Protein AF-A0A0P4VVJ4-F1 (afdb_monomer_lite)

Secondary structure (DSSP, 8-state):
--------S---------TT-B--SSSPPPTTEEEETTTTEEEE-----SS--SSPEEE-TTS-EEEEETT------S---TT-EEE-TTSPEEEEEEP-TTTTTSS----TT-EEETTTTEEE-GGG-

Organism: NCBI:txid1628691

Sequence (129 aa):
MYKVILLWAVAFCVAVSAINESCSEETPCPWHLKCNKETSKCECHKYVCPRGCPGEYELDDEGCQTCLCKGCEGLQCRKWCFLGFTTDENGCESFCTCNTPSTVCKNIWCTGQRQCNPKSGRCELPDEY

pLDDT: mean 86.88, std 17.59, range [35.38, 98.5]

Foldseek 3Di:
DDDDDDDDDDPPPPVDQQFQPAADPVRAGPPQWHQDPVSSTTDGDPDFQFFAFPDAADADPNRHGDNHFPPEPPAADPDDAQLAAQADLGGHGDRYHHDDLVRSQPNGDADDQFDQDSRRSTTDHPVVD

Structure (mmCIF, N/CA/C/O backbone):
data_AF-A0A0P4VVJ4-F1
#
_entry.id   AF-A0A0P4VVJ4-F1
#
loop_
_atom_site.group_PDB
_atom_site.id
_atom_site.type_symbol
_atom_site.label_atom_id
_atom_site.label_alt_id
_atom_site.label_comp_id
_atom_site.label_asym_id
_atom_site.label_entity_id
_atom_site.label_seq_id
_atom_site.pdbx_PDB_ins_code
_atom_site.Cartn_x
_atom_site.Cartn_y
_atom_site.Cartn_z
_atom_site.occupancy
_atom_site.B_iso_or_equiv
_atom_site.auth_seq_id
_atom_site.auth_comp_id
_atom_site.auth_asym_id
_atom_site.auth_atom_id
_atom_site.pdbx_PDB_model_num
ATOM 1 N N . MET A 1 1 ? 15.071 15.718 -31.653 1.00 35.41 1 MET A N 1
ATOM 2 C CA . MET A 1 1 ? 14.962 15.517 -33.116 1.00 35.41 1 MET A CA 1
ATOM 3 C C . MET A 1 1 ? 14.482 14.096 -33.354 1.00 35.41 1 MET A C 1
ATOM 5 O O . MET A 1 1 ? 15.216 13.151 -33.111 1.00 35.41 1 MET A O 1
ATOM 9 N N . TYR A 1 2 ? 13.215 13.963 -33.720 1.00 39.44 2 TYR A N 1
ATOM 10 C CA . TYR A 1 2 ? 12.504 12.714 -34.002 1.00 39.44 2 TYR A CA 1
ATOM 11 C C . TYR A 1 2 ? 13.080 12.073 -35.271 1.00 39.44 2 TYR A C 1
ATOM 13 O O . TYR A 1 2 ? 13.017 12.665 -36.347 1.00 39.44 2 TYR A O 1
ATOM 21 N N . LYS A 1 3 ? 13.659 10.873 -35.159 1.00 35.38 3 LYS A N 1
ATOM 22 C CA . LYS A 1 3 ? 14.001 10.050 -36.326 1.00 35.38 3 LYS A CA 1
ATOM 23 C C . LYS A 1 3 ? 12.830 9.114 -36.606 1.00 35.38 3 LYS A C 1
ATOM 25 O O . LYS A 1 3 ? 12.719 8.048 -36.018 1.00 35.38 3 LYS A O 1
ATOM 30 N N . VAL A 1 4 ? 11.948 9.557 -37.498 1.00 38.25 4 VAL A N 1
ATOM 31 C CA . VAL A 1 4 ? 10.881 8.737 -38.077 1.00 38.25 4 VAL A CA 1
ATOM 32 C C . VAL A 1 4 ? 11.509 7.897 -39.187 1.00 38.25 4 VAL A C 1
ATOM 34 O O . VAL A 1 4 ? 11.857 8.427 -40.241 1.00 38.25 4 VAL A O 1
ATOM 37 N N . ILE A 1 5 ? 11.703 6.600 -38.948 1.00 46.19 5 ILE A N 1
ATOM 38 C CA . ILE A 1 5 ? 12.081 5.651 -40.001 1.00 46.19 5 ILE A CA 1
ATOM 39 C C . ILE A 1 5 ? 10.780 5.065 -40.555 1.00 46.19 5 ILE A C 1
ATOM 41 O O . ILE A 1 5 ? 10.134 4.239 -39.920 1.00 46.19 5 ILE A O 1
ATOM 45 N N . LEU A 1 6 ? 10.377 5.558 -41.728 1.00 37.81 6 LEU A N 1
ATOM 46 C CA . LEU A 1 6 ? 9.232 5.076 -42.500 1.00 37.81 6 LEU A CA 1
ATOM 47 C C . LEU A 1 6 ? 9.586 3.735 -43.157 1.00 37.81 6 LEU A C 1
ATOM 49 O O . LEU A 1 6 ? 10.258 3.704 -44.186 1.00 37.81 6 LEU A O 1
ATOM 53 N N . LEU A 1 7 ? 9.108 2.634 -42.582 1.00 37.25 7 LEU A N 1
ATOM 54 C CA . LEU A 1 7 ? 9.018 1.341 -43.259 1.00 37.25 7 LEU A CA 1
ATOM 55 C C . LEU A 1 7 ? 7.538 0.979 -43.402 1.00 37.25 7 LEU A C 1
ATOM 57 O O . LEU A 1 7 ? 6.771 1.025 -42.445 1.00 37.25 7 LEU A O 1
ATOM 61 N N . TRP A 1 8 ? 7.138 0.686 -44.636 1.00 45.59 8 TRP A N 1
ATOM 62 C CA . TRP A 1 8 ? 5.777 0.337 -45.023 1.00 45.59 8 TRP A CA 1
ATOM 63 C C . TRP A 1 8 ? 5.350 -0.988 -44.377 1.00 45.59 8 TRP A C 1
ATOM 65 O O . TRP A 1 8 ? 5.735 -2.047 -44.858 1.00 45.59 8 TRP A O 1
ATOM 75 N N . ALA A 1 9 ? 4.540 -0.939 -43.321 1.00 39.59 9 ALA A N 1
ATOM 76 C CA . ALA A 1 9 ? 3.687 -2.039 -42.870 1.00 39.59 9 ALA A CA 1
ATOM 77 C C . ALA A 1 9 ? 2.718 -1.507 -41.806 1.00 39.59 9 ALA A C 1
ATOM 79 O O . ALA A 1 9 ? 3.143 -0.817 -40.889 1.00 39.59 9 ALA A O 1
ATOM 80 N N . VAL A 1 10 ? 1.427 -1.800 -41.989 1.00 45.06 10 VAL A N 1
ATOM 81 C CA . VAL A 1 10 ? 0.322 -1.801 -41.010 1.00 45.06 10 VAL A CA 1
ATOM 82 C C . VAL A 1 10 ? 0.586 -1.010 -39.718 1.00 45.06 10 VAL A C 1
ATOM 84 O O . VAL A 1 10 ? 1.323 -1.463 -38.846 1.00 45.06 10 VAL A O 1
ATOM 87 N N . ALA A 1 11 ? -0.062 0.148 -39.571 1.00 43.22 11 ALA A N 1
ATOM 88 C CA . ALA A 1 11 ? -0.051 0.936 -38.341 1.00 43.22 11 ALA A CA 1
ATOM 89 C C . ALA A 1 11 ? -0.806 0.201 -37.215 1.00 43.22 11 ALA A C 1
ATOM 91 O O . ALA A 1 11 ? -1.918 0.563 -36.842 1.00 43.22 11 ALA A O 1
ATOM 92 N N . PHE A 1 12 ? -0.200 -0.852 -36.675 1.00 42.72 12 PHE A N 1
ATOM 93 C CA . PHE A 1 12 ? -0.437 -1.253 -35.304 1.00 42.72 12 PHE A CA 1
ATOM 94 C C . PHE A 1 12 ? 0.296 -0.222 -34.449 1.00 42.72 12 PHE A C 1
ATOM 96 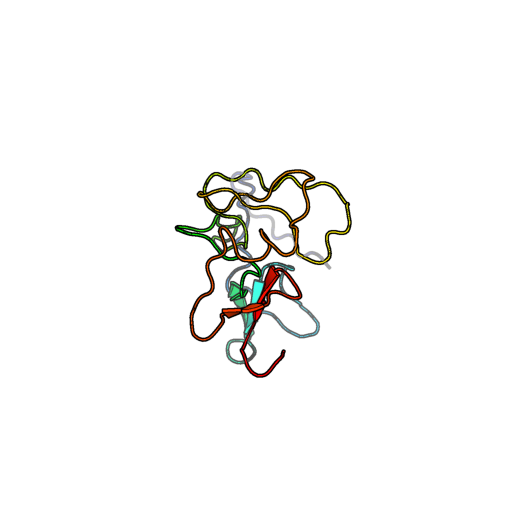O O . PHE A 1 12 ? 1.526 -0.192 -34.424 1.00 42.72 12 PHE A O 1
ATOM 103 N N . CYS A 1 13 ? -0.444 0.650 -33.765 1.00 43.22 13 CYS A N 1
ATOM 104 C CA . CYS A 1 13 ? 0.072 1.302 -32.565 1.00 43.22 13 CYS A CA 1
ATOM 105 C C . CYS A 1 13 ? 0.334 0.194 -31.539 1.00 43.22 13 CYS A C 1
ATOM 107 O O . CYS A 1 13 ? -0.505 -0.087 -30.690 1.00 43.22 13 CYS A O 1
ATOM 109 N N . VAL A 1 14 ? 1.459 -0.506 -31.672 1.00 49.59 14 VAL A N 1
ATOM 110 C CA . VAL A 1 14 ? 1.933 -1.396 -30.622 1.00 49.59 14 VAL A CA 1
ATOM 111 C C . VAL A 1 14 ? 2.438 -0.464 -29.533 1.00 49.59 14 VAL A C 1
ATOM 113 O O . VAL A 1 14 ? 3.386 0.288 -29.763 1.00 49.59 14 VAL A O 1
ATOM 116 N N . ALA A 1 15 ? 1.758 -0.450 -28.386 1.00 55.28 15 ALA A N 1
ATOM 117 C CA . ALA A 1 15 ? 2.314 0.142 -27.182 1.00 55.28 15 ALA A CA 1
ATOM 118 C C . ALA A 1 15 ? 3.659 -0.551 -26.938 1.00 55.28 15 ALA A C 1
ATOM 120 O O . ALA A 1 15 ? 3.714 -1.764 -26.730 1.00 55.28 15 ALA A O 1
ATOM 121 N N . VAL A 1 16 ? 4.751 0.189 -27.113 1.00 62.41 16 VAL A N 1
ATOM 122 C CA . VAL A 1 16 ? 6.087 -0.332 -26.838 1.00 62.41 16 VAL A CA 1
ATOM 123 C C . VAL A 1 16 ? 6.241 -0.286 -25.327 1.00 62.41 16 VAL A C 1
ATOM 125 O O . VAL A 1 16 ? 6.140 0.794 -24.751 1.00 62.41 16 VAL A O 1
ATOM 128 N N . SER A 1 17 ? 6.420 -1.453 -24.705 1.00 73.56 17 SER A N 1
ATOM 129 C CA . SER A 1 17 ? 6.629 -1.554 -23.258 1.00 73.56 17 SER A CA 1
ATOM 130 C C . SER A 1 17 ? 7.883 -0.772 -22.874 1.00 73.56 17 SER A C 1
ATOM 132 O O . SER A 1 17 ? 8.942 -1.002 -23.466 1.00 73.56 17 SER A O 1
ATOM 134 N N . ALA A 1 18 ? 7.787 0.086 -21.864 1.00 80.81 18 ALA A N 1
ATOM 135 C CA . ALA A 1 18 ? 8.924 0.844 -21.346 1.00 80.81 18 ALA A CA 1
ATOM 136 C C . ALA A 1 18 ? 9.893 -0.017 -20.508 1.00 80.81 18 ALA A C 1
ATOM 138 O O . ALA A 1 18 ? 11.005 0.410 -20.181 1.00 80.81 18 ALA A O 1
ATOM 139 N N . ILE A 1 19 ? 9.510 -1.248 -20.151 1.00 83.19 19 ILE A N 1
ATOM 140 C CA . ILE A 1 19 ? 10.401 -2.189 -19.462 1.00 83.19 19 ILE A CA 1
ATOM 141 C C . ILE A 1 19 ? 11.619 -2.522 -20.333 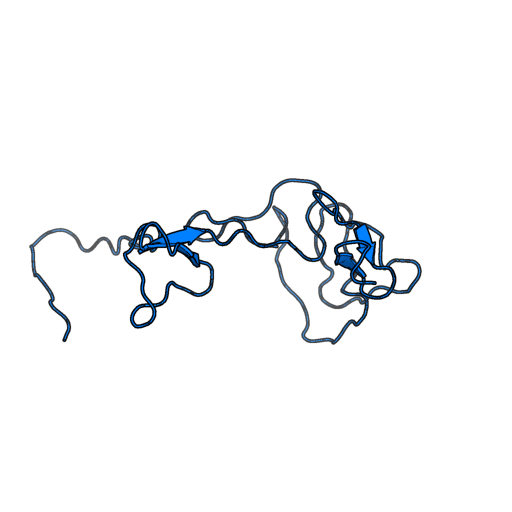1.00 83.19 19 ILE A C 1
ATOM 143 O O . ILE A 1 19 ? 11.517 -2.757 -21.534 1.00 83.19 19 ILE A O 1
ATOM 147 N N . ASN A 1 20 ? 12.791 -2.606 -19.695 1.00 83.56 20 ASN A N 1
ATOM 148 C CA . ASN A 1 20 ? 14.098 -2.842 -20.312 1.00 83.56 20 ASN A CA 1
ATOM 149 C C . ASN A 1 20 ? 14.608 -1.729 -21.239 1.00 83.56 20 ASN A C 1
ATOM 151 O O . ASN A 1 20 ? 15.705 -1.884 -21.790 1.00 83.56 20 ASN A O 1
ATOM 155 N N . GLU A 1 21 ? 13.887 -0.613 -21.379 1.00 87.75 21 GLU A N 1
ATOM 156 C CA . GLU A 1 21 ? 14.431 0.577 -22.029 1.00 87.75 21 GLU A CA 1
ATOM 157 C C . GLU A 1 21 ? 15.634 1.109 -21.250 1.00 87.75 21 GLU A C 1
ATOM 159 O O . GLU A 1 21 ? 15.692 1.036 -20.018 1.00 87.75 21 GLU A O 1
ATOM 164 N N . SER A 1 22 ? 16.621 1.633 -21.978 1.00 91.25 22 SER A N 1
ATOM 165 C CA . SER A 1 22 ? 17.805 2.216 -21.358 1.00 91.25 22 SER A CA 1
ATOM 166 C C . SER A 1 22 ? 17.450 3.507 -20.623 1.00 91.25 22 SER A C 1
ATOM 168 O O . SER A 1 22 ? 16.843 4.401 -21.215 1.00 91.25 22 SER A O 1
ATOM 170 N N . CYS A 1 23 ? 17.905 3.651 -19.385 1.00 92.31 23 CYS A N 1
ATOM 171 C CA . CYS A 1 23 ? 17.629 4.809 -18.543 1.00 92.31 23 CYS A CA 1
ATOM 172 C C . CYS A 1 23 ? 18.903 5.432 -17.970 1.00 92.31 23 CYS A C 1
ATOM 174 O O . CYS A 1 23 ? 19.928 4.771 -17.796 1.00 92.31 23 CYS A O 1
ATOM 176 N N . SER A 1 24 ? 18.824 6.728 -17.674 1.00 90.31 24 SER A N 1
ATOM 177 C CA . SER A 1 24 ? 19.897 7.527 -17.079 1.00 90.31 24 SER A CA 1
ATOM 178 C C . SER A 1 24 ? 19.311 8.724 -16.317 1.00 90.31 24 SER A C 1
ATOM 180 O O . SER A 1 24 ? 18.093 8.884 -16.255 1.00 90.31 24 SER A O 1
ATOM 182 N N . GLU A 1 25 ? 20.155 9.582 -15.739 1.00 85.06 25 GLU A N 1
ATOM 183 C CA . GLU A 1 25 ? 19.685 10.837 -15.128 1.00 85.06 25 GLU A CA 1
ATOM 184 C C . GLU A 1 25 ? 19.059 11.792 -16.157 1.00 85.06 25 GLU A C 1
ATOM 186 O O . GLU A 1 25 ? 18.099 12.493 -15.845 1.00 85.06 25 GLU A O 1
ATOM 191 N N . GLU A 1 26 ? 19.559 11.785 -17.394 1.00 89.00 26 GLU A N 1
ATOM 192 C CA . GLU A 1 26 ? 19.035 12.604 -18.495 1.00 89.00 26 GLU A CA 1
ATOM 193 C C . GLU A 1 26 ? 17.796 11.971 -19.148 1.00 89.00 26 GLU A C 1
ATOM 195 O O . GLU A 1 26 ? 16.971 12.665 -19.744 1.00 89.00 26 GLU A O 1
ATOM 200 N N . THR A 1 27 ? 17.654 10.649 -19.020 1.00 89.69 27 THR A N 1
ATOM 201 C CA . THR A 1 27 ? 16.560 9.850 -19.586 1.00 89.69 27 THR A CA 1
ATOM 202 C C . THR A 1 27 ? 15.868 9.035 -18.489 1.00 89.69 27 THR A C 1
ATOM 204 O O . THR A 1 27 ? 16.131 7.834 -18.340 1.00 89.69 27 THR A O 1
ATOM 207 N N . PRO A 1 28 ? 15.002 9.674 -17.681 1.00 90.06 28 PRO A N 1
ATOM 208 C CA . PRO A 1 28 ? 14.308 8.996 -16.598 1.00 90.06 28 PRO A CA 1
ATOM 209 C C . PRO A 1 28 ? 13.250 8.023 -17.129 1.00 90.06 28 PRO A C 1
ATOM 211 O O . PRO A 1 28 ? 12.622 8.262 -18.160 1.00 90.06 28 PRO A O 1
ATOM 214 N N . CYS A 1 29 ? 13.018 6.945 -16.379 1.00 90.50 29 CYS A N 1
ATOM 215 C CA . CYS A 1 29 ? 11.915 6.025 -16.641 1.00 90.50 29 CYS A CA 1
ATOM 216 C C . CYS A 1 29 ? 10.550 6.697 -16.395 1.00 90.50 29 CYS A C 1
ATOM 218 O O . CYS A 1 29 ? 10.464 7.654 -15.614 1.00 90.50 29 CYS A O 1
ATOM 220 N N . PRO A 1 30 ? 9.464 6.166 -16.985 1.00 88.31 30 PRO A N 1
ATOM 221 C CA . PRO A 1 30 ? 8.101 6.494 -16.580 1.00 88.31 30 PRO A CA 1
ATOM 222 C C . PRO A 1 30 ? 7.891 6.350 -15.067 1.00 88.31 30 PRO A C 1
ATOM 224 O O . PRO A 1 30 ? 8.550 5.552 -14.409 1.00 88.31 30 PRO A O 1
ATOM 227 N N . TRP A 1 31 ? 6.937 7.101 -14.514 1.00 81.25 31 TRP A N 1
ATOM 228 C CA . TRP A 1 31 ? 6.750 7.269 -13.064 1.00 81.25 31 TRP A CA 1
ATOM 229 C C . TRP A 1 31 ? 6.467 5.977 -12.266 1.00 81.25 31 TRP A C 1
ATOM 231 O O . TRP A 1 31 ? 6.667 5.969 -11.051 1.00 81.25 31 TRP A O 1
ATOM 241 N N . HIS A 1 32 ? 5.995 4.915 -12.924 1.00 80.50 32 HIS A N 1
ATOM 242 C CA . HIS A 1 32 ? 5.701 3.600 -12.333 1.00 80.50 32 HIS A CA 1
ATOM 243 C C . HIS A 1 32 ? 6.884 2.611 -12.433 1.00 80.50 32 HIS A C 1
ATOM 245 O O . HIS A 1 32 ? 6.895 1.568 -11.776 1.00 80.50 32 HIS A O 1
ATOM 251 N N . LEU A 1 33 ? 7.918 2.957 -13.206 1.00 91.19 33 LEU A N 1
ATOM 252 C CA . LEU A 1 33 ? 9.159 2.199 -13.348 1.00 91.19 33 LEU A CA 1
ATOM 253 C C . LEU A 1 33 ? 10.302 2.892 -12.604 1.00 91.19 33 LEU A C 1
ATOM 255 O O . LEU A 1 33 ? 10.287 4.093 -12.331 1.00 91.19 33 LEU A O 1
ATOM 259 N N . LYS A 1 34 ? 11.346 2.127 -12.288 1.00 92.62 34 LYS A N 1
ATOM 260 C CA . LYS A 1 34 ? 12.568 2.645 -11.676 1.00 92.62 34 LYS A CA 1
ATOM 261 C C . LYS A 1 34 ? 13.778 2.248 -12.499 1.00 92.62 34 LYS A C 1
ATOM 263 O O . LYS A 1 34 ? 13.909 1.103 -12.919 1.00 92.62 34 LYS A O 1
ATOM 268 N N . CYS A 1 35 ? 14.687 3.202 -12.677 1.00 93.50 35 CYS A N 1
ATOM 269 C CA . CYS A 1 35 ? 15.956 2.934 -13.330 1.00 93.50 35 CYS A CA 1
ATOM 270 C C . CYS A 1 35 ? 16.844 2.075 -12.424 1.00 93.50 35 CYS A C 1
ATOM 272 O O . CYS A 1 35 ? 17.186 2.480 -11.304 1.00 93.50 35 CYS A O 1
ATOM 274 N N . ASN A 1 36 ? 17.220 0.894 -12.905 1.00 93.00 36 ASN A N 1
ATOM 275 C CA . ASN A 1 36 ? 18.227 0.062 -12.274 1.00 93.00 36 ASN A CA 1
ATOM 276 C C . ASN A 1 36 ? 19.615 0.623 -12.617 1.00 93.00 36 ASN A C 1
ATOM 278 O O . ASN A 1 36 ? 19.998 0.719 -13.781 1.00 93.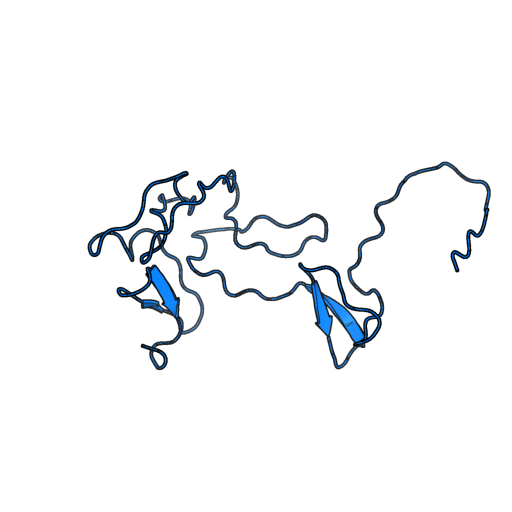00 36 ASN A O 1
ATOM 282 N N . LYS A 1 37 ? 20.373 1.015 -11.588 1.00 91.12 37 LYS A N 1
ATOM 283 C CA . LYS A 1 37 ? 21.681 1.666 -11.750 1.00 91.12 37 LYS A CA 1
ATOM 284 C C . LYS A 1 37 ? 22.769 0.731 -12.280 1.00 91.12 37 LYS A C 1
ATOM 286 O O . LYS A 1 37 ? 23.732 1.215 -12.858 1.00 91.12 37 LYS A O 1
ATOM 291 N N . GLU A 1 38 ? 22.632 -0.574 -12.068 1.00 92.50 38 GLU A N 1
ATOM 292 C CA . GLU A 1 38 ? 23.620 -1.573 -12.487 1.00 92.50 38 GLU A CA 1
ATOM 293 C C . GLU A 1 38 ? 23.418 -1.976 -13.946 1.00 92.50 38 GLU A C 1
ATOM 295 O O . GLU A 1 38 ? 24.380 -2.114 -14.697 1.00 92.50 38 GLU A O 1
ATOM 300 N N . THR A 1 39 ? 22.161 -2.150 -14.358 1.00 93.81 39 THR A N 1
ATOM 301 C CA . THR A 1 39 ? 21.811 -2.581 -15.719 1.00 93.81 39 THR A CA 1
ATOM 302 C C . THR A 1 39 ? 21.533 -1.412 -16.662 1.00 93.81 39 THR A C 1
ATOM 304 O O . THR A 1 39 ? 21.465 -1.620 -17.874 1.00 93.81 39 THR A O 1
A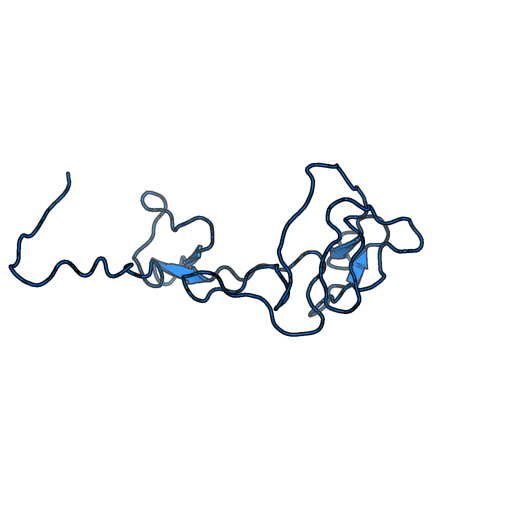TOM 307 N N . SER A 1 40 ? 21.364 -0.200 -16.119 1.00 94.31 40 SER A N 1
ATOM 308 C CA . SER A 1 40 ? 20.890 0.996 -16.826 1.00 94.31 40 SER A CA 1
ATOM 309 C C . SER A 1 40 ? 19.578 0.754 -17.574 1.00 94.31 40 SER A C 1
ATOM 311 O O . SER A 1 40 ? 19.382 1.283 -18.666 1.00 94.31 40 SER A O 1
ATOM 313 N N . LYS A 1 41 ? 18.687 -0.064 -17.001 1.00 94.38 41 LYS A N 1
ATOM 314 C CA . LYS A 1 41 ? 17.385 -0.420 -17.579 1.00 94.38 41 LYS A CA 1
ATOM 315 C C . LYS A 1 41 ? 16.224 -0.027 -16.678 1.00 94.38 41 LYS A C 1
ATOM 317 O O . LYS A 1 41 ? 16.341 -0.068 -15.453 1.00 94.38 41 LYS A O 1
ATOM 322 N N . CYS A 1 42 ? 15.095 0.319 -17.287 1.00 93.81 42 CYS A N 1
ATOM 323 C CA . CYS A 1 42 ? 13.841 0.491 -16.569 1.00 93.81 42 CYS A CA 1
ATOM 324 C C . CYS A 1 42 ? 13.284 -0.866 -16.130 1.00 93.81 42 CYS A C 1
ATOM 326 O O . CYS A 1 42 ? 13.101 -1.774 -16.940 1.00 93.81 42 CYS A O 1
ATOM 328 N N . GLU A 1 43 ? 13.003 -0.989 -14.837 1.00 94.81 43 GLU A N 1
ATOM 329 C CA . GLU A 1 43 ? 12.443 -2.184 -14.212 1.00 94.81 43 GLU A CA 1
ATOM 330 C C . GLU A 1 43 ? 11.258 -1.792 -13.324 1.00 94.81 43 GLU A C 1
ATOM 332 O O . GLU A 1 43 ? 11.163 -0.648 -12.862 1.00 94.81 43 GLU A O 1
ATOM 337 N N . CYS A 1 44 ? 10.357 -2.740 -13.055 1.00 92.75 44 CYS A N 1
ATOM 338 C CA . CYS A 1 44 ? 9.237 -2.505 -12.151 1.00 92.75 44 CYS A CA 1
ATOM 339 C C . CYS A 1 44 ? 9.730 -2.015 -10.792 1.00 92.75 44 CYS A C 1
ATOM 341 O O . CYS A 1 44 ? 10.582 -2.639 -10.144 1.00 92.75 44 CYS A O 1
ATOM 343 N N . HIS A 1 45 ? 9.162 -0.908 -10.323 1.00 87.88 45 HIS A N 1
ATOM 344 C CA . HIS A 1 45 ? 9.482 -0.440 -8.994 1.00 87.88 45 HIS A CA 1
ATOM 345 C C . HIS A 1 45 ? 8.834 -1.349 -7.941 1.00 87.88 45 HIS A C 1
ATOM 347 O O . HIS A 1 45 ? 7.635 -1.609 -7.956 1.00 87.88 45 HIS A O 1
ATOM 353 N N . LYS A 1 46 ? 9.636 -1.831 -6.987 1.00 83.75 46 LYS A N 1
ATOM 354 C CA . LYS A 1 46 ? 9.151 -2.648 -5.868 1.00 83.75 46 LYS A CA 1
ATOM 355 C C . LYS A 1 46 ? 8.588 -1.744 -4.770 1.00 83.75 46 LYS A C 1
ATOM 357 O O . LYS A 1 46 ? 9.283 -1.444 -3.798 1.00 83.75 46 LYS A O 1
ATOM 362 N N . TYR A 1 47 ? 7.353 -1.275 -4.944 1.00 80.50 47 TYR A N 1
ATOM 363 C CA . TYR A 1 47 ? 6.664 -0.476 -3.930 1.00 80.50 47 TYR A CA 1
ATOM 364 C C . TYR A 1 47 ? 6.336 -1.320 -2.694 1.00 80.50 47 TYR A C 1
ATOM 366 O O . TYR A 1 47 ? 5.871 -2.454 -2.790 1.00 80.50 47 TYR A O 1
ATOM 374 N N . VAL A 1 48 ? 6.529 -0.733 -1.513 1.00 89.06 48 VAL A N 1
ATOM 375 C CA . VAL A 1 48 ? 5.876 -1.221 -0.298 1.00 89.06 48 VAL A CA 1
ATOM 376 C C . VAL A 1 48 ? 4.520 -0.540 -0.224 1.00 89.06 48 VAL A C 1
ATOM 378 O O . VAL A 1 48 ? 4.448 0.680 -0.074 1.00 89.06 48 VAL A O 1
ATOM 381 N N . CYS A 1 49 ? 3.451 -1.321 -0.328 1.00 94.31 49 CYS A N 1
ATOM 382 C CA . CYS A 1 49 ? 2.108 -0.768 -0.281 1.00 94.31 49 CYS A CA 1
ATOM 383 C C . CYS A 1 49 ? 1.727 -0.373 1.152 1.00 94.31 49 CYS A C 1
ATOM 385 O O . CYS A 1 49 ? 1.864 -1.200 2.056 1.00 94.31 49 CYS A O 1
ATOM 387 N N . PRO A 1 50 ? 1.229 0.860 1.385 1.00 94.25 50 PRO A N 1
ATOM 388 C CA . PRO A 1 50 ? 0.981 1.362 2.734 1.00 94.25 50 PRO A CA 1
ATOM 389 C C . PRO A 1 50 ? 0.018 0.508 3.553 1.00 94.25 50 PRO A C 1
ATOM 391 O O . PRO A 1 50 ? 0.183 0.434 4.761 1.00 94.25 50 PRO A O 1
ATOM 394 N N . ARG A 1 51 ? -0.978 -0.126 2.926 1.00 96.38 51 ARG A N 1
ATOM 395 C CA . ARG A 1 51 ? -1.943 -0.996 3.620 1.00 96.38 51 ARG A CA 1
ATOM 396 C C . ARG A 1 51 ? -1.949 -2.448 3.135 1.00 96.38 51 ARG A C 1
ATOM 398 O O . ARG A 1 51 ? -2.512 -3.303 3.811 1.00 96.38 51 ARG A O 1
ATOM 405 N N . GLY A 1 52 ? -1.257 -2.723 2.029 1.00 96.62 52 GLY A N 1
ATOM 406 C CA . GLY A 1 52 ? -1.174 -4.043 1.403 1.00 96.62 52 GLY A CA 1
ATOM 407 C C . GLY A 1 52 ? -2.524 -4.615 0.965 1.00 96.62 52 GLY A C 1
ATOM 408 O O . GLY A 1 52 ? -3.550 -3.947 1.053 1.00 96.62 52 GLY A O 1
ATOM 409 N N . CYS A 1 53 ? -2.500 -5.862 0.498 1.00 97.31 53 CYS A N 1
ATOM 410 C CA . CYS A 1 53 ? -3.671 -6.606 0.042 1.00 97.31 53 CYS A CA 1
ATOM 411 C C . CYS A 1 53 ? -3.710 -8.005 0.673 1.00 97.31 53 CYS A C 1
ATOM 413 O O . CYS A 1 53 ? -2.646 -8.580 0.923 1.00 97.31 53 CYS A O 1
ATOM 415 N N . PRO A 1 54 ? -4.909 -8.579 0.893 1.00 97.31 54 PRO A N 1
ATOM 416 C CA . PRO A 1 54 ? -5.062 -9.952 1.381 1.00 97.31 54 PRO A CA 1
ATOM 417 C C . PRO A 1 54 ? -4.637 -10.998 0.347 1.00 97.31 54 PRO A C 1
ATOM 419 O O . PRO A 1 54 ? -4.267 -12.112 0.713 1.00 97.31 54 PRO A O 1
ATOM 422 N N . GLY A 1 55 ? -4.730 -10.652 -0.937 1.00 95.12 55 GLY A N 1
ATOM 423 C CA . GLY A 1 55 ? -4.434 -11.532 -2.059 1.00 95.12 55 GLY A CA 1
ATOM 424 C C . GLY A 1 55 ? -3.568 -10.843 -3.105 1.00 95.12 55 GLY A C 1
ATOM 425 O O . GLY A 1 55 ? -2.556 -10.219 -2.789 1.00 95.12 55 GLY A O 1
ATOM 426 N N . GLU A 1 56 ? -3.966 -10.984 -4.365 1.00 95.69 56 GLU A N 1
ATOM 427 C CA . GLU A 1 56 ? -3.242 -10.425 -5.504 1.00 95.69 56 GLU A CA 1
ATOM 428 C C . GLU A 1 56 ? -3.429 -8.905 -5.625 1.00 95.69 56 GLU A C 1
ATOM 430 O O . GLU A 1 56 ? -4.446 -8.337 -5.217 1.00 95.69 56 GLU A O 1
ATOM 435 N N . TYR A 1 57 ? -2.433 -8.264 -6.229 1.00 96.25 57 TYR A N 1
ATOM 436 C CA . TYR A 1 57 ? -2.467 -6.856 -6.610 1.00 96.25 57 TYR A CA 1
ATOM 437 C C . TYR A 1 57 ? -2.852 -6.730 -8.085 1.00 96.25 57 TYR A C 1
ATOM 439 O O . TYR A 1 57 ? -2.533 -7.611 -8.885 1.00 96.25 57 TYR A O 1
ATOM 447 N N . GLU A 1 58 ? -3.486 -5.619 -8.445 1.00 95.81 58 GLU A N 1
ATOM 448 C CA . GLU A 1 58 ? -3.619 -5.215 -9.843 1.00 95.81 58 GLU A CA 1
ATOM 449 C C . GLU A 1 58 ? -2.241 -4.892 -10.431 1.00 95.81 58 GLU A C 1
ATOM 451 O O . GLU A 1 58 ? -1.349 -4.376 -9.739 1.00 95.81 58 GLU A O 1
ATOM 456 N N . LEU A 1 59 ? -2.087 -5.177 -11.720 1.00 93.19 59 LEU A N 1
ATOM 457 C CA . LEU A 1 59 ? -0.902 -4.833 -12.496 1.00 93.19 59 LEU A CA 1
ATOM 458 C C . LEU A 1 59 ? -1.205 -3.621 -13.379 1.00 93.19 59 LEU A C 1
ATOM 460 O O . LEU A 1 59 ? -2.335 -3.457 -13.836 1.00 93.19 59 LEU A O 1
ATOM 464 N N . ASP A 1 60 ? -0.206 -2.775 -13.607 1.00 90.88 60 ASP A N 1
ATOM 465 C CA . ASP A 1 60 ? -0.302 -1.719 -14.613 1.00 90.88 60 ASP A CA 1
ATOM 466 C C . ASP A 1 60 ? -0.121 -2.274 -16.039 1.00 90.88 60 ASP A C 1
ATOM 468 O O . ASP A 1 60 ? 0.063 -3.477 -16.246 1.00 90.88 60 ASP A O 1
ATOM 472 N N . ASP A 1 61 ? -0.176 -1.387 -17.034 1.00 89.44 61 ASP A N 1
ATOM 473 C CA . ASP A 1 61 ? -0.062 -1.748 -18.453 1.00 89.44 61 ASP A CA 1
ATOM 474 C C . ASP A 1 61 ? 1.304 -2.367 -18.816 1.00 89.44 61 ASP A C 1
ATOM 476 O O . ASP A 1 61 ? 1.423 -3.054 -19.831 1.00 89.44 61 ASP A O 1
ATOM 480 N N . GLU A 1 62 ? 2.325 -2.166 -17.978 1.00 88.56 62 GLU A N 1
ATOM 481 C CA . GLU A 1 62 ? 3.654 -2.769 -18.117 1.00 88.56 62 GLU A CA 1
ATOM 482 C C . GLU A 1 62 ? 3.759 -4.115 -17.369 1.00 88.56 62 GLU A C 1
ATOM 484 O O . GLU A 1 62 ? 4.779 -4.801 -17.426 1.00 88.56 62 GLU A O 1
ATOM 489 N N . GLY A 1 63 ? 2.705 -4.537 -16.667 1.00 90.12 63 GLY A N 1
ATOM 490 C CA . GLY A 1 63 ? 2.707 -5.747 -15.849 1.00 90.12 63 GLY A CA 1
ATOM 491 C C . GLY A 1 63 ? 3.398 -5.567 -14.495 1.00 90.12 63 GLY A C 1
ATOM 492 O O . GLY A 1 63 ? 3.716 -6.558 -13.831 1.00 90.12 63 GLY A O 1
ATOM 493 N N . CYS A 1 64 ? 3.643 -4.329 -14.066 1.00 92.44 64 CYS A N 1
ATOM 494 C CA . CYS A 1 64 ? 4.219 -4.033 -12.765 1.00 92.44 64 CYS A CA 1
ATOM 495 C C . CYS A 1 64 ? 3.144 -3.983 -11.680 1.00 92.44 64 CYS A C 1
ATOM 497 O O . CYS A 1 64 ? 2.033 -3.498 -11.880 1.00 92.44 64 CYS A O 1
ATOM 499 N N . GLN A 1 65 ? 3.492 -4.478 -10.491 1.00 93.12 65 GLN A N 1
ATOM 500 C CA . GLN A 1 65 ? 2.600 -4.460 -9.338 1.00 93.12 65 GLN A CA 1
ATOM 501 C C . GLN A 1 65 ? 2.240 -3.023 -8.934 1.00 93.12 65 GLN A C 1
ATOM 503 O O . GLN A 1 65 ? 3.115 -2.218 -8.605 1.00 93.12 65 GLN A O 1
ATOM 5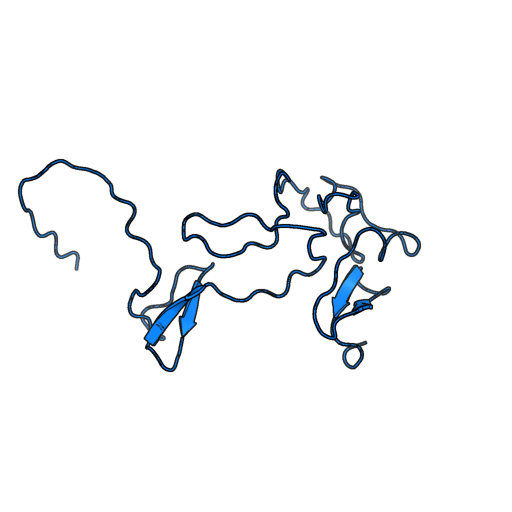08 N N . THR A 1 66 ? 0.940 -2.750 -8.848 1.00 93.31 66 THR A N 1
ATOM 509 C CA . THR A 1 66 ? 0.401 -1.527 -8.244 1.00 93.31 66 THR A CA 1
ATOM 510 C C . THR A 1 66 ? 0.115 -1.728 -6.750 1.00 93.31 66 THR A C 1
ATOM 512 O O . THR A 1 66 ? 0.223 -2.831 -6.216 1.00 93.31 66 THR A O 1
ATOM 515 N N . CYS A 1 67 ? -0.288 -0.661 -6.054 1.00 94.44 67 CYS A N 1
ATOM 516 C CA . CYS A 1 67 ? -0.816 -0.755 -4.688 1.00 94.44 67 CYS A CA 1
ATOM 517 C C . CYS A 1 67 ? -2.348 -0.768 -4.624 1.00 94.44 67 CYS A C 1
ATOM 519 O O . CYS A 1 67 ? -2.924 -0.321 -3.634 1.00 94.44 67 CYS A O 1
ATOM 521 N N . LEU A 1 68 ? -2.990 -1.285 -5.672 1.00 96.31 68 LEU A N 1
ATOM 522 C CA . LEU A 1 68 ? -4.421 -1.553 -5.725 1.00 96.31 68 LEU A CA 1
ATOM 523 C C . LEU A 1 68 ? -4.650 -3.066 -5.625 1.00 96.31 68 LEU A C 1
ATOM 525 O O . LEU A 1 68 ? -3.972 -3.839 -6.300 1.00 96.31 68 LEU A O 1
ATOM 529 N N . CYS A 1 69 ? -5.579 -3.499 -4.775 1.00 97.62 69 CYS A N 1
ATOM 530 C CA . CYS A 1 69 ? -5.921 -4.916 -4.650 1.00 97.62 69 CYS A CA 1
ATOM 531 C C . CYS A 1 69 ? -6.799 -5.369 -5.814 1.00 97.62 69 CYS A C 1
ATOM 533 O O . CYS A 1 69 ? -7.604 -4.589 -6.329 1.00 97.62 69 CYS A O 1
ATOM 535 N N . LYS A 1 70 ? -6.654 -6.637 -6.209 1.00 97.50 70 LYS A N 1
ATOM 536 C CA . LYS A 1 70 ? -7.382 -7.196 -7.347 1.00 97.50 70 LYS A CA 1
ATOM 537 C C . LYS A 1 70 ? -8.897 -7.080 -7.167 1.00 97.50 70 LYS A C 1
ATOM 539 O O . LYS A 1 70 ? -9.436 -7.533 -6.159 1.00 97.50 70 LYS A O 1
ATOM 544 N N . GLY A 1 71 ? -9.580 -6.507 -8.158 1.00 96.06 71 GLY A N 1
ATOM 545 C CA . GLY A 1 71 ? -11.033 -6.301 -8.147 1.00 96.06 71 GLY A CA 1
ATOM 546 C C . GLY A 1 71 ? -11.516 -5.025 -7.446 1.00 96.06 71 GLY A C 1
ATOM 547 O O . GLY A 1 71 ? -12.724 -4.815 -7.356 1.00 96.06 71 GLY A O 1
ATOM 548 N N . CYS A 1 72 ? -10.613 -4.164 -6.972 1.00 97.38 72 CYS A N 1
ATOM 549 C CA . CYS A 1 72 ? -10.969 -2.856 -6.423 1.00 97.38 72 CYS A CA 1
ATOM 550 C C . CYS A 1 72 ? -10.976 -1.769 -7.512 1.00 97.38 72 CYS A C 1
ATOM 552 O O . CYS A 1 72 ? -10.133 -1.765 -8.400 1.00 97.38 72 CYS A O 1
ATOM 554 N N . GLU A 1 73 ? -11.877 -0.786 -7.410 1.00 94.44 73 GLU A N 1
ATOM 555 C CA . GLU A 1 73 ? -12.000 0.290 -8.414 1.00 94.44 73 GLU A CA 1
ATOM 556 C C . GLU A 1 73 ? -10.924 1.386 -8.296 1.00 94.44 73 GLU A C 1
ATOM 558 O O . GLU A 1 73 ? -10.709 2.156 -9.229 1.00 94.44 73 GLU A O 1
ATOM 563 N N . GLY A 1 74 ? -10.275 1.513 -7.132 1.00 93.31 74 GLY A N 1
ATOM 564 C CA . GLY A 1 74 ? -9.248 2.537 -6.884 1.00 93.31 74 GLY A CA 1
ATOM 565 C C . GLY A 1 74 ? -9.774 3.979 -6.812 1.00 93.31 74 GLY A C 1
ATOM 566 O O . GLY A 1 74 ? -8.988 4.926 -6.832 1.00 93.31 74 GLY A O 1
ATOM 567 N N . LEU A 1 75 ? -11.094 4.173 -6.721 1.00 94.31 75 LEU A N 1
ATOM 568 C CA . LEU A 1 75 ? -11.711 5.494 -6.618 1.00 94.31 75 LEU A CA 1
ATOM 569 C C . LEU A 1 75 ? -11.687 6.013 -5.177 1.00 94.31 75 LEU A C 1
ATOM 571 O O . LEU A 1 75 ? -12.249 5.404 -4.268 1.00 94.31 75 LEU A O 1
ATOM 575 N N . GLN A 1 76 ? -11.105 7.197 -4.983 1.00 94.12 76 GLN A N 1
ATOM 576 C CA . GLN A 1 76 ? -10.979 7.837 -3.675 1.00 94.12 76 GLN A CA 1
ATOM 577 C C . GLN A 1 76 ? -11.244 9.347 -3.755 1.00 94.12 76 GLN A C 1
ATOM 579 O O . GLN A 1 76 ? -10.832 10.036 -4.691 1.00 94.12 76 GLN A O 1
ATOM 584 N N . CYS A 1 77 ? -11.930 9.886 -2.750 1.00 96.25 77 CYS A N 1
ATOM 585 C CA . CYS A 1 77 ? -12.137 11.317 -2.584 1.00 96.25 77 CYS A CA 1
ATOM 586 C C . CYS A 1 77 ? -10.849 12.000 -2.095 1.00 96.25 77 CYS A C 1
ATOM 588 O O . CYS A 1 77 ? -10.013 11.406 -1.424 1.00 96.25 77 CYS A O 1
ATOM 590 N N . ARG A 1 78 ? -10.701 13.306 -2.334 1.00 95.94 78 ARG A N 1
ATOM 591 C CA . ARG A 1 78 ? -9.498 14.064 -1.927 1.00 95.94 78 ARG A CA 1
ATOM 592 C C . ARG A 1 78 ? -9.497 14.494 -0.451 1.00 95.94 78 ARG A C 1
ATOM 594 O O . ARG A 1 78 ? -8.935 15.533 -0.107 1.00 95.94 78 ARG A O 1
ATOM 601 N N . LYS A 1 79 ? -10.167 13.741 0.424 1.00 95.75 79 LYS A N 1
ATOM 602 C CA . LYS A 1 79 ? -10.222 14.035 1.860 1.00 95.75 79 LYS A CA 1
ATOM 603 C C . LYS A 1 79 ? -8.916 13.616 2.526 1.00 95.75 79 LYS A C 1
ATOM 605 O O . LYS A 1 79 ? -8.415 12.524 2.293 1.00 95.75 79 LYS A O 1
ATOM 610 N N . TRP A 1 80 ? -8.394 14.462 3.409 1.00 95.56 80 TRP A N 1
ATOM 611 C CA . TRP A 1 80 ? -7.235 14.103 4.218 1.00 95.56 80 TRP A CA 1
ATOM 612 C C . TRP A 1 80 ? -7.646 13.203 5.394 1.00 95.56 80 TRP A C 1
ATOM 614 O O . TRP A 1 80 ? -8.273 13.669 6.347 1.00 95.56 80 TRP A O 1
ATOM 624 N N . CYS A 1 81 ? -7.290 11.919 5.332 1.00 96.38 81 CYS A N 1
ATOM 625 C CA . CYS A 1 81 ? -7.478 10.954 6.417 1.00 96.38 81 CYS A CA 1
ATOM 626 C C . CYS A 1 81 ? -6.121 10.604 7.050 1.00 96.38 81 CYS A C 1
ATOM 628 O O . CYS A 1 81 ? -5.357 9.821 6.492 1.00 96.38 81 CYS A O 1
ATOM 630 N N . PHE A 1 82 ? -5.821 11.163 8.228 1.00 96.00 82 PHE A N 1
ATOM 631 C CA . PHE A 1 82 ? -4.518 10.981 8.891 1.00 96.00 82 PHE A CA 1
ATOM 632 C C . PHE A 1 82 ? -4.215 9.525 9.301 1.00 96.00 82 PHE A C 1
ATOM 634 O O . PHE A 1 82 ? -3.052 9.142 9.320 1.00 96.00 82 PHE A O 1
ATOM 641 N N . LEU A 1 83 ? -5.249 8.716 9.571 1.00 97.56 83 LEU A N 1
ATOM 642 C CA . LEU A 1 83 ? -5.152 7.269 9.851 1.00 97.56 83 LEU A CA 1
ATOM 643 C C . LEU A 1 83 ? -5.418 6.397 8.610 1.00 97.56 83 LEU A C 1
ATOM 645 O O . LEU A 1 83 ? -5.719 5.207 8.726 1.00 97.56 83 LEU A O 1
ATOM 649 N N . GLY A 1 84 ? -5.410 7.002 7.421 1.00 96.31 84 GLY A N 1
ATOM 650 C CA . GLY A 1 84 ? -5.820 6.350 6.182 1.00 96.31 84 GLY A CA 1
ATOM 651 C C . GLY A 1 84 ? -7.332 6.140 6.064 1.00 96.31 84 GLY A C 1
ATOM 652 O O . GLY A 1 84 ? -8.121 6.496 6.950 1.00 96.31 84 GLY A O 1
ATOM 653 N N . PHE A 1 85 ? -7.736 5.581 4.930 1.00 97.81 85 PHE A N 1
ATOM 654 C CA . PHE A 1 85 ? -9.128 5.262 4.631 1.00 97.81 85 PHE A CA 1
ATOM 655 C C . PHE A 1 85 ? -9.502 3.893 5.197 1.00 97.81 85 PHE A C 1
ATOM 657 O O . PHE A 1 85 ? -8.654 3.012 5.349 1.00 97.81 85 PHE A O 1
ATOM 664 N N . THR A 1 86 ? -10.779 3.710 5.532 1.00 98.00 86 THR A N 1
ATOM 665 C CA . THR A 1 86 ? -11.280 2.390 5.929 1.00 98.00 86 THR A CA 1
ATOM 666 C C . THR A 1 86 ? -11.166 1.427 4.760 1.00 98.00 86 THR A C 1
ATOM 668 O O . THR A 1 86 ? -11.464 1.809 3.629 1.00 98.00 86 THR A O 1
ATOM 671 N N . THR A 1 87 ? -10.792 0.186 5.047 1.00 97.94 87 THR A N 1
ATOM 672 C CA . THR A 1 87 ? -10.616 -0.872 4.048 1.00 97.94 87 THR A CA 1
ATOM 673 C C . THR A 1 87 ? -11.565 -2.024 4.355 1.00 97.94 87 THR A C 1
ATOM 675 O O . THR A 1 87 ? -11.769 -2.357 5.527 1.00 97.94 87 THR A O 1
ATOM 678 N N . ASP A 1 88 ? -12.164 -2.618 3.328 1.00 97.62 88 ASP A N 1
ATOM 679 C CA . ASP A 1 88 ? -12.971 -3.832 3.470 1.00 97.62 88 ASP A CA 1
ATOM 680 C C . ASP A 1 88 ? -12.105 -5.106 3.534 1.00 97.62 88 ASP A C 1
ATOM 682 O O . ASP A 1 88 ? -10.879 -5.042 3.512 1.00 97.62 88 ASP A O 1
ATOM 686 N N . GLU A 1 89 ? -12.734 -6.275 3.653 1.00 97.88 89 GLU A N 1
ATOM 687 C CA . GLU A 1 89 ? -12.037 -7.565 3.778 1.00 97.88 89 GLU A CA 1
ATOM 688 C C . GLU A 1 89 ? -11.261 -7.976 2.513 1.00 97.88 89 GLU A C 1
ATOM 690 O O . GLU A 1 89 ? -10.353 -8.799 2.604 1.00 97.88 89 GLU A O 1
ATOM 695 N N . ASN A 1 90 ? -11.577 -7.385 1.354 1.00 97.25 90 ASN A N 1
ATOM 696 C CA . ASN A 1 90 ? -10.891 -7.638 0.083 1.00 97.25 90 ASN A CA 1
ATOM 697 C C . ASN A 1 90 ? -9.689 -6.709 -0.131 1.00 97.25 90 ASN A C 1
ATOM 699 O O . ASN A 1 90 ? -8.913 -6.899 -1.066 1.00 97.25 90 ASN A O 1
ATOM 703 N N . GLY A 1 91 ? -9.515 -5.712 0.736 1.00 97.25 91 GLY A N 1
ATOM 704 C CA . GLY A 1 91 ? -8.454 -4.723 0.611 1.00 97.25 91 GLY A CA 1
ATOM 705 C C . GLY A 1 91 ? -8.855 -3.460 -0.143 1.00 97.25 91 GLY A C 1
ATOM 706 O O . GLY A 1 91 ? -8.001 -2.611 -0.392 1.00 97.25 91 GLY A O 1
ATOM 707 N N . CYS A 1 92 ? -10.139 -3.279 -0.461 1.00 97.81 92 CYS A N 1
ATOM 708 C CA . CYS A 1 92 ? -10.603 -2.086 -1.151 1.00 97.81 92 CYS A CA 1
ATOM 709 C C . CYS A 1 92 ? -10.790 -0.929 -0.165 1.00 97.81 92 CYS A C 1
ATOM 711 O O . CYS A 1 92 ? -11.533 -1.025 0.817 1.00 97.81 92 CYS A O 1
ATOM 713 N N . GLU A 1 93 ? -10.101 0.186 -0.414 1.00 97.38 93 GLU A N 1
ATOM 714 C CA . GLU A 1 93 ? -10.309 1.412 0.350 1.00 97.38 93 GLU A CA 1
ATOM 715 C C . GLU A 1 93 ? -11.673 2.027 0.025 1.00 97.38 93 GLU A C 1
ATOM 717 O O . GLU A 1 93 ? -12.110 2.081 -1.124 1.00 97.38 93 GLU A O 1
ATOM 722 N N . SER A 1 94 ? -12.352 2.527 1.054 1.00 96.94 94 SER A N 1
ATOM 723 C CA . SER A 1 94 ? -13.613 3.236 0.877 1.00 96.94 94 SER A CA 1
ATOM 724 C C . SER A 1 94 ? -13.414 4.516 0.068 1.00 96.94 94 SER A C 1
ATOM 726 O O . SER A 1 94 ? -12.417 5.220 0.248 1.00 96.94 94 SER A O 1
ATOM 728 N N . PHE A 1 95 ? -14.436 4.901 -0.694 1.00 96.81 95 PHE A N 1
ATOM 729 C CA . PHE A 1 95 ? -14.404 6.136 -1.469 1.00 96.81 95 PHE A CA 1
ATOM 730 C C . PHE A 1 95 ? -14.108 7.385 -0.619 1.00 96.81 95 PHE A C 1
ATOM 732 O O . PHE A 1 95 ? -13.381 8.263 -1.072 1.00 96.81 95 PHE A O 1
ATOM 739 N N . CYS A 1 96 ? -14.661 7.519 0.598 1.00 97.25 96 CYS A N 1
ATOM 740 C CA . CYS A 1 96 ? -14.467 8.743 1.394 1.00 97.25 96 CYS A CA 1
ATOM 741 C C . CYS A 1 96 ? -14.552 8.598 2.927 1.00 97.25 96 CYS A C 1
ATOM 743 O O . CYS A 1 96 ? -14.758 9.588 3.642 1.00 97.25 96 CYS A O 1
ATOM 745 N N . THR A 1 97 ? -14.390 7.386 3.459 1.00 98.00 97 THR A N 1
ATOM 746 C CA . THR A 1 97 ? -14.503 7.121 4.900 1.00 98.00 97 THR A CA 1
ATOM 747 C C . THR A 1 97 ? -13.116 6.954 5.524 1.00 98.00 97 THR A C 1
ATOM 749 O O . THR A 1 97 ? -12.315 6.124 5.103 1.00 98.00 97 THR A O 1
ATOM 752 N N . CYS A 1 98 ? -12.808 7.770 6.536 1.00 98.25 98 CYS A N 1
ATOM 753 C CA . CYS A 1 98 ? -11.529 7.708 7.249 1.00 98.25 98 CYS A CA 1
ATOM 754 C C . CYS A 1 98 ? -11.571 6.676 8.379 1.00 98.25 98 CYS A C 1
ATOM 756 O O . CYS A 1 98 ? -12.609 6.503 9.022 1.00 98.25 98 CYS A O 1
ATOM 758 N N . ASN A 1 99 ? -10.423 6.075 8.688 1.00 98.50 99 ASN A N 1
ATOM 759 C CA . ASN A 1 99 ? -10.270 5.259 9.886 1.00 98.50 99 ASN A CA 1
ATOM 760 C C . ASN A 1 99 ? -10.404 6.072 11.176 1.00 98.50 99 ASN A C 1
ATOM 762 O O . ASN A 1 99 ? -10.092 7.263 11.240 1.00 98.50 99 ASN A O 1
ATOM 766 N N . THR A 1 100 ? -10.800 5.374 12.234 1.00 98.25 100 THR A N 1
ATOM 767 C CA . THR A 1 100 ? -10.709 5.829 13.621 1.00 98.25 100 THR A CA 1
ATOM 768 C C . THR A 1 100 ? -9.583 5.071 14.335 1.00 98.25 100 THR A C 1
ATOM 770 O O . THR A 1 100 ? -9.097 4.062 13.811 1.00 98.25 100 THR A O 1
ATOM 773 N N . PRO A 1 101 ? -9.191 5.467 15.561 1.00 97.62 101 PRO A N 1
ATOM 774 C CA . PRO A 1 101 ? -8.216 4.707 16.346 1.00 97.62 101 PRO A CA 1
ATOM 775 C C . PRO A 1 101 ? -8.589 3.231 16.568 1.00 97.62 101 PRO A C 1
ATOM 777 O O . PRO A 1 101 ? -7.711 2.411 16.800 1.00 97.62 101 PRO A O 1
ATOM 780 N N . SER A 1 102 ? -9.875 2.867 16.479 1.00 97.38 102 SER A N 1
ATOM 781 C CA . SER A 1 102 ? -10.327 1.478 16.626 1.00 97.38 102 SER A CA 1
ATOM 782 C C . SER A 1 102 ? -10.380 0.692 15.311 1.00 97.38 102 SER A C 1
ATOM 784 O O . SER A 1 102 ? -10.512 -0.533 15.346 1.00 97.38 102 SER A O 1
ATOM 786 N N . THR A 1 103 ? -10.290 1.354 14.153 1.00 97.88 103 THR A N 1
ATOM 787 C CA . THR A 1 103 ? -10.313 0.701 12.829 1.00 97.88 103 THR A CA 1
ATOM 788 C C . THR A 1 103 ? -9.002 0.822 12.062 1.00 97.88 103 THR A C 1
ATOM 790 O O . THR A 1 103 ? -8.830 0.123 11.073 1.00 97.88 103 THR A O 1
ATOM 793 N N . VAL A 1 104 ? -8.068 1.657 12.525 1.00 98.19 104 VAL A N 1
ATOM 794 C CA . VAL A 1 104 ? -6.798 1.990 11.855 1.00 98.19 104 VAL A CA 1
ATOM 795 C C . VAL A 1 104 ? -5.997 0.776 11.367 1.00 98.19 104 VAL A C 1
ATOM 797 O O . VAL A 1 104 ? -5.492 0.783 10.245 1.00 98.19 104 VAL A O 1
ATOM 800 N N . CYS A 1 105 ? -5.954 -0.293 12.166 1.00 98.06 105 CYS A N 1
ATOM 801 C CA . CYS A 1 105 ? -5.262 -1.542 11.839 1.00 98.06 105 CYS A CA 1
ATOM 802 C C . CYS A 1 105 ? -6.210 -2.702 11.499 1.00 98.06 105 CYS A C 1
ATOM 804 O O . CYS A 1 105 ? -5.810 -3.862 11.554 1.00 98.06 105 CYS A O 1
ATOM 806 N N . LYS A 1 106 ? -7.475 -2.416 11.168 1.00 98.31 106 LYS A N 1
ATOM 807 C CA . LYS A 1 106 ? -8.376 -3.412 10.578 1.00 98.31 106 LYS A CA 1
ATOM 808 C C . LYS A 1 106 ? -8.121 -3.495 9.080 1.00 98.31 106 LYS A C 1
ATOM 810 O O . LYS A 1 106 ? -7.888 -2.460 8.451 1.00 98.31 106 LYS A O 1
ATOM 815 N N . ASN A 1 107 ? -8.208 -4.713 8.543 1.00 98.06 107 ASN A N 1
ATOM 816 C CA . ASN A 1 107 ? -8.080 -4.997 7.112 1.00 98.06 107 ASN A CA 1
ATOM 817 C C . ASN A 1 107 ? -6.835 -4.324 6.514 1.00 98.06 107 ASN A C 1
ATOM 819 O O . ASN A 1 107 ? -6.917 -3.456 5.646 1.00 98.06 107 ASN A O 1
ATOM 823 N N . ILE A 1 108 ? -5.683 -4.661 7.096 1.00 98.00 108 ILE A N 1
ATOM 824 C CA . ILE A 1 108 ? -4.360 -4.202 6.682 1.00 98.00 108 ILE A CA 1
ATOM 825 C C . ILE A 1 108 ? -3.427 -5.416 6.640 1.00 98.00 108 ILE A C 1
ATOM 827 O O . ILE A 1 108 ? -3.443 -6.241 7.556 1.00 98.00 108 ILE A O 1
ATOM 831 N N . TRP A 1 109 ? -2.617 -5.530 5.589 1.00 97.62 109 TRP A N 1
ATOM 832 C CA . TRP A 1 109 ? -1.771 -6.697 5.326 1.00 97.62 109 TRP A CA 1
ATOM 833 C C . TRP A 1 109 ? -0.328 -6.264 5.108 1.00 97.62 109 TRP A C 1
ATOM 835 O O . TRP A 1 109 ? 0.107 -5.957 3.999 1.00 97.62 109 TRP A O 1
ATOM 845 N N . CYS A 1 110 ? 0.430 -6.231 6.199 1.00 96.62 110 CYS A N 1
ATOM 846 C CA . CYS A 1 110 ? 1.842 -5.882 6.158 1.00 96.62 110 CYS A CA 1
ATOM 847 C C . CYS A 1 110 ? 2.704 -7.108 5.840 1.00 96.62 110 CYS A C 1
ATOM 849 O O . CYS A 1 110 ? 2.438 -8.209 6.316 1.00 96.62 110 CYS A O 1
ATOM 851 N N . THR A 1 111 ? 3.747 -6.913 5.030 1.00 93.44 111 THR A N 1
ATOM 852 C CA . THR A 1 111 ? 4.657 -7.980 4.592 1.00 93.44 111 THR A CA 1
ATOM 853 C C . THR A 1 111 ? 6.074 -7.782 5.134 1.00 93.44 111 THR A C 1
ATOM 855 O O . THR A 1 111 ? 6.504 -6.671 5.470 1.00 93.44 111 THR A O 1
ATOM 858 N N . GLY A 1 112 ? 6.829 -8.880 5.219 1.00 92.62 112 GLY A N 1
ATOM 859 C CA . GLY A 1 112 ? 8.181 -8.878 5.776 1.00 92.62 112 GLY A CA 1
ATOM 860 C C . GLY A 1 112 ? 8.176 -8.548 7.270 1.00 92.62 112 GLY A C 1
ATOM 861 O O . GLY A 1 112 ? 7.443 -9.160 8.038 1.00 92.62 112 GLY A O 1
ATOM 862 N N . GLN A 1 113 ? 9.003 -7.587 7.681 1.00 94.25 113 GLN A N 1
ATOM 863 C CA . GLN A 1 113 ? 9.118 -7.151 9.081 1.00 94.25 113 GLN A CA 1
ATOM 864 C C . GLN A 1 113 ? 8.180 -5.990 9.444 1.00 94.25 113 GLN A C 1
ATOM 866 O O . GLN A 1 113 ? 8.215 -5.501 10.571 1.00 94.25 113 GLN A O 1
ATOM 871 N N . ARG A 1 114 ? 7.367 -5.513 8.496 1.00 95.06 114 ARG A N 1
ATOM 872 C CA . ARG A 1 114 ? 6.505 -4.350 8.714 1.00 95.06 114 ARG A CA 1
ATOM 873 C C . ARG A 1 114 ? 5.281 -4.711 9.535 1.00 95.06 114 ARG A C 1
ATOM 875 O O . ARG A 1 114 ? 4.707 -5.784 9.372 1.00 95.06 114 ARG A O 1
ATOM 882 N N . GLN A 1 115 ? 4.857 -3.778 10.371 1.00 96.69 115 GLN A N 1
ATOM 883 C CA . GLN A 1 115 ? 3.670 -3.891 11.209 1.00 96.69 115 GLN A CA 1
ATOM 884 C C . GLN A 1 115 ? 2.777 -2.666 10.996 1.00 96.69 115 GLN A C 1
ATOM 886 O O . GLN A 1 115 ? 3.230 -1.633 10.504 1.00 96.69 115 GLN A O 1
ATOM 891 N N . CYS A 1 116 ? 1.492 -2.788 11.331 1.00 96.81 116 CYS A N 1
ATOM 892 C CA . CYS A 1 116 ? 0.598 -1.638 11.275 1.00 96.81 116 CYS A CA 1
ATOM 893 C C . CYS A 1 116 ? 0.983 -0.621 12.354 1.00 96.81 116 CYS A C 1
ATOM 895 O O . CYS A 1 116 ? 0.918 -0.937 13.543 1.00 96.81 116 CYS A O 1
ATOM 897 N N . ASN A 1 117 ? 1.297 0.608 11.945 1.00 96.56 117 ASN A N 1
ATOM 898 C CA . ASN A 1 117 ? 1.424 1.739 12.849 1.00 96.56 117 ASN A CA 1
ATOM 899 C C . ASN A 1 117 ? 0.024 2.242 13.258 1.00 96.56 117 ASN A C 1
ATOM 901 O O . ASN A 1 117 ? -0.685 2.812 12.419 1.00 96.56 117 ASN A O 1
ATOM 905 N N . PRO A 1 118 ? -0.391 2.137 14.534 1.00 96.25 118 PRO A N 1
ATOM 906 C CA . PRO A 1 118 ? -1.693 2.642 14.972 1.00 96.25 118 PRO A CA 1
ATOM 907 C C . PRO A 1 118 ? -1.812 4.177 14.920 1.00 96.25 118 PRO A C 1
ATOM 909 O O . PRO A 1 118 ? -2.922 4.700 15.006 1.00 96.25 118 PRO A O 1
ATOM 912 N N . LYS A 1 119 ? -0.700 4.912 14.771 1.00 95.31 119 LYS A N 1
ATOM 913 C CA . LYS A 1 119 ? -0.685 6.378 14.631 1.00 95.31 119 LYS A CA 1
ATOM 914 C C . LYS A 1 119 ? -0.900 6.855 13.188 1.00 95.31 119 LYS A C 1
ATOM 916 O O . LYS A 1 119 ? -1.244 8.020 13.008 1.00 95.31 119 LYS A O 1
ATOM 921 N N . SER A 1 120 ? -0.698 5.997 12.181 1.00 95.19 120 SER A N 1
ATOM 922 C CA . SER A 1 120 ? -0.783 6.370 10.754 1.00 95.19 120 SER A CA 1
ATOM 923 C C . SER A 1 120 ? -1.703 5.470 9.917 1.00 95.19 120 SER A C 1
ATOM 925 O O . SER A 1 120 ? -2.173 5.889 8.859 1.00 95.19 120 SER A O 1
ATOM 927 N N . GLY A 1 121 ? -1.985 4.243 10.368 1.00 96.38 121 GLY A N 1
ATOM 928 C CA . GLY A 1 121 ? -2.736 3.248 9.598 1.00 96.38 121 GLY A CA 1
ATOM 929 C C . GLY A 1 121 ? -1.972 2.675 8.415 1.00 96.38 121 GLY A C 1
ATOM 930 O O . GLY A 1 121 ? -2.600 2.308 7.418 1.00 96.38 121 GLY A O 1
ATOM 931 N N . ARG A 1 122 ? -0.637 2.624 8.514 1.00 96.25 122 ARG A N 1
ATOM 932 C CA . ARG A 1 122 ? 0.268 2.154 7.460 1.00 96.25 122 ARG A CA 1
ATOM 933 C C . ARG A 1 122 ? 1.225 1.071 7.953 1.00 96.25 122 ARG A C 1
ATOM 935 O O . ARG A 1 122 ? 1.508 0.973 9.142 1.00 96.25 122 ARG A O 1
ATOM 942 N N . CYS A 1 123 ? 1.729 0.276 7.018 1.00 96.44 123 CYS A N 1
ATOM 943 C CA . CYS A 1 123 ? 2.743 -0.744 7.224 1.00 96.44 123 CYS A CA 1
ATOM 944 C C . CYS A 1 123 ? 4.137 -0.116 7.278 1.00 96.44 123 CYS A C 1
ATOM 946 O O . CYS A 1 123 ? 4.689 0.285 6.252 1.00 96.44 123 CYS A O 1
ATOM 948 N N . GLU A 1 124 ? 4.717 -0.075 8.471 1.00 95.50 124 GLU A N 1
ATOM 949 C CA . GLU A 1 124 ? 5.990 0.587 8.768 1.00 95.50 124 GLU A CA 1
ATOM 950 C C . GLU A 1 124 ? 6.923 -0.374 9.518 1.00 95.50 124 GLU A C 1
ATOM 952 O O . GLU A 1 124 ? 6.487 -1.411 10.030 1.00 95.50 124 GLU A O 1
ATOM 957 N N . LEU A 1 125 ? 8.228 -0.089 9.521 1.00 94.06 125 LEU A N 1
ATOM 958 C CA . LEU A 1 125 ? 9.172 -0.861 10.329 1.00 94.06 125 LEU A CA 1
ATOM 959 C C . LEU A 1 125 ? 9.042 -0.448 11.805 1.00 94.06 125 LEU A C 1
ATOM 961 O O . LEU A 1 125 ? 8.870 0.739 12.077 1.00 94.06 125 LEU A O 1
ATOM 965 N N . PRO A 1 126 ? 9.153 -1.383 12.768 1.00 87.00 126 PRO A N 1
ATOM 966 C CA . PRO A 1 126 ? 8.941 -1.058 14.177 1.00 87.00 126 PRO A CA 1
ATOM 967 C C . PRO A 1 126 ? 9.886 -0.008 14.772 1.00 87.00 126 PRO A C 1
ATOM 969 O O . PRO A 1 126 ? 9.539 0.648 15.748 1.00 87.00 126 PRO A O 1
ATOM 972 N N . ASP A 1 127 ? 11.066 0.164 14.184 1.00 78.81 127 ASP A N 1
ATOM 973 C CA . ASP A 1 127 ? 12.080 1.100 14.673 1.00 78.81 127 ASP A CA 1
ATOM 974 C C . ASP A 1 127 ? 11.874 2.541 14.155 1.00 78.81 127 ASP A C 1
ATOM 976 O O . ASP A 1 127 ? 12.659 3.430 14.478 1.00 78.81 127 ASP A O 1
ATOM 980 N N . GLU A 1 128 ? 10.822 2.788 13.361 1.00 65.88 128 GLU A N 1
ATOM 981 C CA . GLU A 1 128 ? 10.477 4.100 12.784 1.00 65.88 128 GLU A CA 1
ATOM 982 C C . GLU A 1 128 ? 9.286 4.799 13.501 1.00 65.88 128 GLU A C 1
ATOM 984 O O . GLU A 1 128 ? 8.790 5.815 13.010 1.00 65.88 128 GLU A O 1
ATOM 989 N N . TYR A 1 129 ? 8.818 4.275 14.652 1.00 56.91 129 TYR A N 1
ATOM 990 C CA . TYR A 1 129 ? 7.592 4.696 15.379 1.00 56.91 129 TYR A CA 1
ATOM 991 C C . TYR A 1 129 ? 7.658 5.944 16.280 1.00 56.91 129 TYR A C 1
ATOM 993 O O . TYR A 1 129 ? 8.711 6.224 16.891 1.00 56.91 129 TYR A O 1
#

Radius of gyration: 19.25 Å; chains: 1; bounding box: 38×27×62 Å

InterPro domains:
  IPR004094 Antistasin-like domain [PF02822] (72-98)
  IPR004094 Antistasin-like domain [PS51252] (42-69)
  IPR004094 Antistasin-like domain [PS51252] (72-98)
  IPR011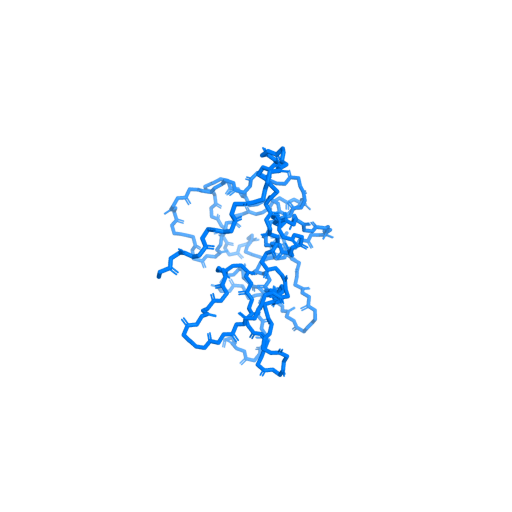061 Hirudin/antistatin [SSF57262] (26-70)
  IPR011061 Hirudin/antistatin [SSF57262] (72-101)